Protein AF-A0A6M2D5B4-F1 (afdb_monomer_lite)

Radius of gyration: 14.9 Å; chains: 1; bounding box: 39×27×36 Å

InterPro domains:
  IPR055035 DNA transposase THAP9, C-terminal domain [PF22824] (3-119)

Foldseek 3Di:
DVLLQVLLVVLCVVPVDPQLNVQFFDDPVVCVVPPVCVVVVVVDDPDTTHGDPLSVQQVVQLVVLVVVLVVVDDQDPCSLVVSVVSCVPDDGRFGGDPVCRVVSSVVSSSVSSVVVSVVVD

Secondary structure (DSSP, 8-state):
-HHHHHHHHHHHHH---HHHHHHHEE-HHHHTTSGGGTTTGGG-SS-PPEEPHHHHHHHHHHHHHHHHHHHHS---TTHHHHHHHHHHTS-PPP-S-TTTHHHHHHHHHHHHHHHHHHHH-

pLDDT: mean 74.37, std 15.07, range [39.56, 91.25]

Structure (mmCIF, N/CA/C/O backbone):
data_AF-A0A6M2D5B4-F1
#
_entry.id   AF-A0A6M2D5B4-F1
#
loop_
_atom_site.group_PDB
_atom_site.id
_atom_site.type_symbol
_atom_site.label_atom_id
_atom_site.label_alt_id
_atom_site.label_comp_id
_atom_site.label_asym_id
_atom_site.label_entity_id
_atom_site.label_seq_id
_atom_site.pdbx_PDB_ins_code
_atom_site.Cartn_x
_atom_site.Cartn_y
_atom_site.Cartn_z
_atom_site.occupancy
_atom_site.B_iso_or_equiv
_atom_site.auth_seq_id
_atom_site.auth_comp_id
_atom_site.auth_asym_id
_atom_site.auth_atom_id
_atom_site.pdbx_PDB_model_num
ATOM 1 N N . GLN A 1 1 ? 10.918 5.595 8.234 1.00 49.88 1 GLN A N 1
ATOM 2 C CA . GLN A 1 1 ? 11.472 4.920 7.037 1.00 49.88 1 GLN A CA 1
ATOM 3 C C . GLN A 1 1 ? 11.594 3.369 7.069 1.00 49.88 1 GLN A C 1
ATOM 5 O O . GLN A 1 1 ? 11.878 2.836 6.002 1.00 49.88 1 GLN A O 1
ATOM 10 N N . PRO A 1 2 ? 11.318 2.577 8.140 1.00 63.31 2 PRO A N 1
ATOM 11 C CA . PRO A 1 2 ? 11.537 1.114 8.074 1.00 63.31 2 PRO A CA 1
ATOM 12 C C . PRO A 1 2 ? 10.491 0.325 7.252 1.00 63.31 2 PRO A C 1
ATOM 14 O O . PRO A 1 2 ? 10.821 -0.710 6.671 1.00 63.31 2 PRO A O 1
ATOM 17 N N . ILE A 1 3 ? 9.240 0.799 7.147 1.00 67.44 3 ILE A N 1
ATOM 18 C CA . ILE A 1 3 ? 8.160 0.021 6.511 1.00 67.44 3 ILE A CA 1
ATOM 19 C C . ILE A 1 3 ? 8.256 -0.031 4.981 1.00 67.44 3 ILE A C 1
ATOM 21 O O . ILE A 1 3 ? 7.994 -1.079 4.399 1.00 67.44 3 ILE A O 1
ATOM 25 N N . ALA A 1 4 ? 8.696 1.049 4.325 1.00 63.44 4 ALA A N 1
ATOM 26 C CA . ALA A 1 4 ? 8.813 1.102 2.866 1.00 63.44 4 ALA A CA 1
ATOM 27 C C . ALA A 1 4 ? 9.840 0.080 2.345 1.00 63.44 4 ALA A C 1
ATOM 29 O O . ALA A 1 4 ? 9.526 -0.720 1.466 1.00 63.44 4 ALA A O 1
ATOM 30 N N . GLY A 1 5 ? 11.024 0.009 2.963 1.00 66.00 5 GLY A N 1
ATOM 31 C CA . GLY A 1 5 ? 12.026 -1.008 2.626 1.00 66.00 5 GLY A CA 1
ATOM 32 C C . GLY A 1 5 ? 11.539 -2.442 2.881 1.00 66.00 5 GLY A C 1
ATOM 33 O O . GLY A 1 5 ? 11.849 -3.355 2.114 1.00 66.00 5 GLY A O 1
ATOM 34 N N . TYR A 1 6 ? 10.726 -2.660 3.920 1.00 68.88 6 TYR A N 1
ATOM 35 C CA . TYR A 1 6 ? 10.139 -3.974 4.209 1.00 68.88 6 TYR A CA 1
ATOM 36 C C . TYR A 1 6 ? 9.055 -4.369 3.190 1.00 68.88 6 TYR A C 1
ATOM 38 O O . TYR A 1 6 ? 9.036 -5.506 2.708 1.00 68.88 6 TYR A O 1
ATOM 46 N N . VAL A 1 7 ? 8.206 -3.412 2.797 1.00 69.50 7 VAL A N 1
ATOM 47 C CA . VAL A 1 7 ? 7.201 -3.545 1.729 1.00 69.50 7 VAL A CA 1
ATOM 48 C C . VAL A 1 7 ? 7.867 -3.934 0.416 1.00 69.50 7 VAL A C 1
ATOM 50 O O . VAL A 1 7 ? 7.427 -4.888 -0.226 1.00 69.50 7 VAL A O 1
ATOM 53 N N . VAL A 1 8 ? 8.954 -3.255 0.047 1.00 70.50 8 VAL A N 1
ATOM 54 C CA . VAL A 1 8 ? 9.736 -3.572 -1.148 1.00 70.50 8 VAL A CA 1
ATOM 55 C C . VAL A 1 8 ? 10.220 -5.022 -1.118 1.00 70.50 8 VAL A C 1
ATOM 57 O O . VAL A 1 8 ? 9.890 -5.801 -2.014 1.00 70.50 8 VAL A O 1
ATOM 60 N N . ARG A 1 9 ? 10.979 -5.418 -0.082 1.00 69.81 9 ARG A N 1
ATOM 61 C CA . ARG A 1 9 ? 11.591 -6.759 -0.016 1.00 69.81 9 ARG A CA 1
ATOM 62 C C . ARG A 1 9 ? 10.540 -7.861 -0.109 1.00 69.81 9 ARG A C 1
ATOM 64 O O . ARG A 1 9 ? 10.768 -8.885 -0.752 1.00 69.81 9 ARG A O 1
ATOM 71 N N . LYS A 1 10 ? 9.387 -7.662 0.535 1.00 70.69 10 LYS A N 1
ATOM 72 C CA . LYS A 1 10 ? 8.294 -8.637 0.519 1.00 70.69 10 LYS A CA 1
ATOM 73 C C . LYS A 1 10 ? 7.557 -8.657 -0.819 1.00 70.69 10 LYS A C 1
ATOM 75 O O . LYS A 1 10 ? 7.168 -9.733 -1.267 1.00 70.69 10 LYS A O 1
ATOM 80 N N . SER A 1 11 ? 7.408 -7.504 -1.467 1.00 68.88 11 SER A N 1
ATOM 81 C CA . SER A 1 11 ? 6.779 -7.393 -2.785 1.00 68.88 11 SER A CA 1
ATOM 82 C C . SER A 1 11 ? 7.626 -8.063 -3.863 1.00 68.88 11 SER A C 1
ATOM 84 O O . SER A 1 11 ? 7.089 -8.883 -4.596 1.00 68.88 11 SER A O 1
ATOM 86 N N . LEU A 1 12 ? 8.944 -7.836 -3.887 1.00 70.12 12 LEU A N 1
ATOM 87 C CA . LEU A 1 12 ? 9.857 -8.473 -4.849 1.00 70.12 12 LEU A CA 1
ATOM 88 C C . LEU A 1 12 ? 9.888 -10.001 -4.721 1.00 70.12 12 LEU A C 1
ATOM 90 O O . LEU A 1 12 ? 9.896 -10.706 -5.724 1.00 70.12 12 LEU A O 1
ATOM 94 N N . LYS A 1 13 ? 9.838 -10.534 -3.492 1.00 72.31 13 LYS A N 1
ATOM 95 C CA . LYS A 1 13 ? 9.747 -11.989 -3.271 1.00 72.31 13 LYS A CA 1
ATOM 96 C C . LYS A 1 13 ? 8.434 -12.594 -3.774 1.00 72.31 13 LYS A C 1
ATOM 98 O O . LYS A 1 13 ? 8.402 -13.767 -4.125 1.00 72.31 13 LYS A O 1
ATOM 103 N N . LYS A 1 14 ? 7.341 -11.827 -3.746 1.00 70.44 14 LYS A N 1
ATOM 104 C CA . LYS A 1 14 ? 5.984 -12.311 -4.051 1.00 70.44 14 LYS A CA 1
ATOM 105 C C . LYS A 1 14 ? 5.544 -12.006 -5.488 1.00 70.44 14 LYS A C 1
ATOM 107 O O . LYS A 1 14 ? 4.624 -12.647 -5.986 1.00 70.44 14 LYS A O 1
ATOM 112 N N . PHE A 1 15 ? 6.188 -11.035 -6.133 1.00 71.12 15 PHE A N 1
ATOM 113 C CA . PHE A 1 15 ? 5.910 -10.570 -7.487 1.00 71.12 15 PHE A CA 1
ATOM 114 C C . PHE A 1 15 ? 7.224 -10.486 -8.278 1.00 71.12 15 PHE A C 1
ATOM 116 O O . PHE A 1 15 ? 7.862 -9.435 -8.275 1.00 71.12 15 PHE A O 1
ATOM 123 N N . PRO A 1 16 ? 7.625 -11.557 -8.989 1.00 72.00 16 PRO A N 1
ATOM 124 C CA . PRO A 1 16 ? 8.868 -11.596 -9.764 1.00 72.00 16 PRO A CA 1
ATOM 125 C C . PRO A 1 16 ? 8.770 -10.829 -11.102 1.00 72.00 16 PRO A C 1
ATOM 127 O O . PRO A 1 16 ? 9.388 -11.205 -12.091 1.00 72.00 16 PRO A O 1
ATOM 130 N N . CYS A 1 17 ? 7.968 -9.763 -11.162 1.00 80.44 17 CYS A N 1
ATOM 131 C CA . CYS A 1 17 ? 7.833 -8.926 -12.350 1.00 80.44 17 CYS A CA 1
ATOM 132 C C . CYS A 1 17 ? 8.911 -7.836 -12.334 1.00 80.44 17 CYS A C 1
ATOM 134 O O . CYS A 1 17 ? 8.952 -7.016 -11.415 1.00 80.44 17 CYS A O 1
ATOM 136 N N . HIS A 1 18 ? 9.754 -7.819 -13.367 1.00 78.94 18 HIS A N 1
ATOM 137 C CA . HIS A 1 18 ? 10.855 -6.865 -13.491 1.00 78.94 18 HIS A CA 1
ATOM 138 C C . HIS A 1 18 ? 10.366 -5.407 -13.553 1.00 78.94 18 HIS A C 1
ATOM 140 O O . HIS A 1 18 ? 10.888 -4.553 -12.841 1.00 78.94 18 HIS A O 1
ATOM 146 N N . ASP A 1 19 ? 9.299 -5.134 -14.306 1.00 81.19 19 ASP A N 1
ATOM 147 C CA . ASP A 1 19 ? 8.746 -3.777 -14.431 1.00 81.19 19 ASP A CA 1
ATOM 148 C C . ASP A 1 19 ? 8.115 -3.286 -13.124 1.00 81.19 19 ASP A C 1
ATOM 150 O O . ASP A 1 19 ? 8.177 -2.112 -12.781 1.00 81.19 19 ASP A O 1
ATOM 154 N N . CYS A 1 20 ? 7.528 -4.186 -12.332 1.00 79.56 20 CYS A N 1
ATOM 155 C CA . CYS A 1 20 ? 7.093 -3.832 -10.984 1.00 79.56 20 CYS A CA 1
ATOM 156 C C . CYS A 1 20 ? 8.277 -3.527 -10.069 1.00 79.56 20 CYS A C 1
ATOM 158 O O . CYS A 1 20 ? 8.172 -2.630 -9.238 1.00 79.56 20 CYS A O 1
ATOM 160 N N . ALA A 1 21 ? 9.381 -4.266 -10.193 1.00 77.00 21 ALA A N 1
ATOM 161 C CA . ALA A 1 21 ? 10.562 -4.046 -9.372 1.00 77.00 21 ALA A CA 1
ATOM 162 C C . ALA A 1 21 ? 11.163 -2.654 -9.610 1.00 77.00 21 ALA A C 1
ATOM 164 O O . ALA A 1 21 ? 11.449 -1.951 -8.641 1.00 77.00 21 ALA A O 1
ATOM 165 N N . SER A 1 22 ? 11.263 -2.223 -10.870 1.00 76.31 22 SER A N 1
ATOM 166 C CA . SER A 1 22 ? 11.725 -0.873 -11.219 1.00 76.31 22 SER A CA 1
ATOM 167 C C . SER A 1 22 ? 10.753 0.222 -10.765 1.00 76.31 22 SER A C 1
ATOM 169 O O . SER A 1 22 ? 11.184 1.300 -10.368 1.00 76.31 22 SER A O 1
ATOM 171 N N . CYS A 1 23 ? 9.445 -0.054 -10.722 1.00 78.06 23 CYS A N 1
ATOM 172 C CA . CYS A 1 23 ? 8.473 0.873 -10.135 1.00 78.06 23 CYS A CA 1
ATOM 173 C C . CYS A 1 23 ? 8.554 0.972 -8.606 1.00 78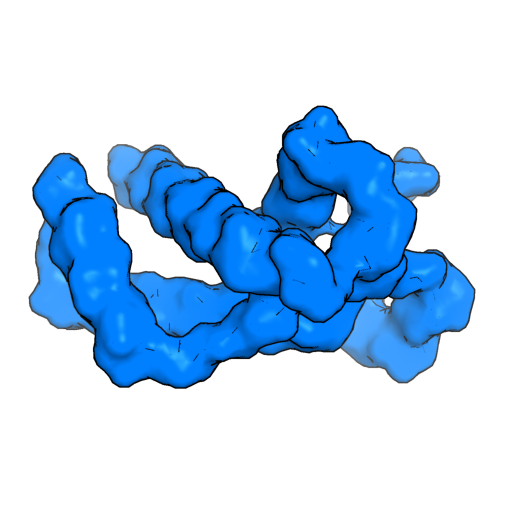.06 23 CYS A C 1
ATOM 175 O O . CYS A 1 23 ? 8.012 1.923 -8.045 1.00 78.06 23 CYS A O 1
ATOM 177 N N . LEU A 1 24 ? 9.146 -0.004 -7.912 1.00 73.19 24 LEU A N 1
ATOM 178 C CA . LEU A 1 24 ? 9.210 -0.040 -6.447 1.00 73.19 24 LEU A CA 1
ATOM 179 C C . LEU A 1 24 ? 10.541 0.458 -5.894 1.00 73.19 24 LEU A C 1
ATOM 181 O O . LEU A 1 24 ? 10.582 0.859 -4.729 1.00 73.19 24 LEU A O 1
ATOM 185 N N . CYS A 1 25 ? 11.618 0.400 -6.680 1.00 72.25 25 CYS A N 1
ATOM 186 C CA . CYS A 1 25 ? 12.959 0.733 -6.220 1.00 72.25 25 CYS A CA 1
ATOM 187 C C . CYS A 1 25 ? 13.748 1.538 -7.236 1.00 72.25 25 CYS A C 1
ATOM 189 O O . CYS A 1 25 ? 13.713 1.242 -8.426 1.00 72.25 25 CYS A O 1
ATOM 191 N N . ILE A 1 26 ? 14.547 2.471 -6.732 1.00 66.81 26 ILE A N 1
ATOM 192 C CA . ILE A 1 26 ? 15.582 3.154 -7.506 1.00 66.81 26 ILE A CA 1
ATOM 193 C C . ILE A 1 26 ? 16.964 2.584 -7.176 1.00 66.81 26 ILE A C 1
ATOM 195 O O . ILE A 1 26 ? 17.194 2.017 -6.103 1.00 66.81 26 ILE A O 1
ATOM 199 N N . MET A 1 27 ? 17.889 2.716 -8.127 1.00 60.66 27 MET A N 1
ATOM 200 C CA . MET A 1 27 ? 19.289 2.343 -7.925 1.00 60.66 27 MET A CA 1
ATOM 201 C C . MET A 1 27 ? 19.968 3.305 -6.932 1.00 60.66 27 MET A C 1
ATOM 203 O O . MET A 1 27 ? 19.632 4.491 -6.926 1.00 60.66 27 MET A O 1
ATOM 207 N N . PRO A 1 28 ? 20.966 2.847 -6.150 1.00 54.75 28 PRO A N 1
ATOM 208 C CA . PRO A 1 28 ? 21.682 3.687 -5.181 1.00 54.75 28 PRO A CA 1
ATOM 209 C C . PRO A 1 28 ? 22.238 4.994 -5.770 1.00 54.75 28 PRO A C 1
ATOM 211 O O . PRO A 1 28 ? 22.077 6.050 -5.170 1.00 54.75 28 PRO A O 1
ATOM 214 N N . LEU A 1 29 ? 22.773 4.947 -6.997 1.00 53.19 29 LEU A N 1
ATOM 215 C CA . LEU A 1 29 ? 23.305 6.116 -7.716 1.00 53.19 29 LEU A CA 1
ATOM 216 C C . LEU A 1 29 ? 22.253 7.203 -8.008 1.00 53.19 29 LEU A C 1
ATOM 218 O O . LEU A 1 29 ? 22.603 8.364 -8.175 1.00 53.19 29 LEU A O 1
ATOM 222 N N . GLN A 1 30 ? 20.965 6.849 -8.075 1.00 52.25 30 GLN A N 1
ATOM 223 C CA . GLN A 1 30 ? 19.870 7.814 -8.252 1.00 52.25 30 GLN A CA 1
ATOM 224 C C . GLN A 1 30 ? 19.363 8.367 -6.911 1.00 52.25 30 GLN A C 1
ATOM 226 O O . GLN A 1 30 ? 18.793 9.455 -6.871 1.00 52.25 30 GLN A O 1
ATOM 231 N N . ALA A 1 31 ? 19.586 7.645 -5.809 1.00 51.38 31 ALA A N 1
ATOM 232 C CA . ALA A 1 31 ? 19.168 8.055 -4.472 1.00 51.38 31 ALA A CA 1
ATOM 233 C C . ALA A 1 31 ? 20.067 9.150 -3.872 1.00 51.38 31 ALA A C 1
ATOM 235 O O . ALA A 1 31 ? 19.593 9.943 -3.064 1.00 51.38 31 ALA A O 1
ATOM 236 N N . GLU A 1 32 ? 21.332 9.247 -4.295 1.00 49.38 32 GLU A N 1
ATOM 237 C CA . GLU A 1 32 ? 22.271 10.294 -3.851 1.00 49.38 32 GLU A CA 1
ATOM 238 C C . GLU A 1 32 ? 21.834 11.717 -4.252 1.00 49.38 32 GLU A C 1
ATOM 240 O O . GLU A 1 32 ? 22.241 12.690 -3.621 1.00 49.38 32 GLU A O 1
ATOM 245 N N . SER A 1 33 ? 20.943 11.849 -5.243 1.00 51.72 33 SER A N 1
ATOM 246 C CA . SER A 1 33 ? 20.336 13.125 -5.647 1.00 51.72 33 SER A CA 1
ATOM 247 C C . SER A 1 33 ? 19.109 13.522 -4.809 1.00 51.72 33 SER A C 1
ATOM 249 O O . SER A 1 33 ? 18.589 14.624 -4.993 1.00 51.72 33 SER A O 1
ATOM 251 N N . ASN A 1 34 ? 18.617 12.649 -3.921 1.00 49.19 34 ASN A N 1
ATOM 252 C CA . ASN A 1 34 ? 17.385 12.853 -3.157 1.00 49.19 34 ASN A CA 1
ATOM 253 C C . ASN A 1 34 ? 17.712 12.984 -1.657 1.00 49.19 34 ASN A C 1
ATOM 255 O O . ASN A 1 34 ? 18.154 12.042 -1.000 1.00 49.19 34 ASN A O 1
ATOM 259 N N . CYS A 1 35 ? 17.480 14.166 -1.087 1.00 47.97 35 CYS A N 1
ATOM 260 C CA . CYS A 1 35 ? 17.858 14.547 0.283 1.00 47.97 35 CYS A CA 1
ATOM 261 C C . CYS A 1 35 ? 17.285 13.640 1.402 1.00 47.97 35 CYS A C 1
ATOM 263 O O . CYS A 1 35 ? 17.866 13.563 2.491 1.00 47.97 35 CYS A O 1
ATOM 265 N N . ASN A 1 36 ? 16.223 12.872 1.126 1.00 47.78 36 ASN A N 1
ATOM 266 C CA . ASN A 1 36 ? 15.633 11.884 2.045 1.00 47.78 36 ASN A CA 1
ATOM 267 C C . ASN A 1 36 ? 16.449 10.578 2.201 1.00 47.78 36 ASN A C 1
ATOM 269 O O . ASN A 1 36 ? 16.144 9.765 3.081 1.00 47.78 36 ASN A O 1
ATOM 273 N N . ALA A 1 37 ? 17.497 10.360 1.395 1.00 48.31 37 ALA A N 1
ATOM 274 C CA . ALA A 1 37 ? 18.341 9.159 1.441 1.00 48.31 37 ALA A CA 1
ATOM 275 C C . ALA A 1 37 ? 19.332 9.132 2.625 1.00 48.31 37 ALA A C 1
ATOM 277 O O . ALA A 1 37 ? 19.839 8.068 2.993 1.00 48.31 37 ALA A O 1
ATOM 278 N N . THR A 1 38 ? 19.575 10.280 3.264 1.00 45.91 38 THR A N 1
ATOM 279 C CA . THR A 1 38 ? 20.666 10.481 4.234 1.00 45.91 38 THR A CA 1
ATOM 280 C C . THR A 1 38 ? 20.521 9.649 5.516 1.00 45.91 38 THR A C 1
ATOM 282 O O . THR A 1 38 ? 21.512 9.135 6.030 1.00 45.91 38 THR A O 1
ATOM 285 N N . LEU A 1 39 ? 19.293 9.419 6.000 1.00 44.28 39 LEU A N 1
ATOM 286 C CA . LEU A 1 39 ? 19.038 8.599 7.201 1.00 44.28 39 LEU A CA 1
ATOM 287 C C . LEU A 1 39 ? 19.256 7.097 6.970 1.00 44.28 39 LEU A C 1
ATOM 289 O O . LEU A 1 39 ? 19.509 6.346 7.910 1.00 44.28 39 LEU A O 1
ATOM 293 N N . THR A 1 40 ? 19.195 6.659 5.714 1.00 46.34 40 THR A N 1
ATOM 294 C CA . THR A 1 40 ? 19.416 5.259 5.335 1.00 46.34 40 THR A CA 1
ATOM 295 C C . THR A 1 40 ? 20.908 4.920 5.328 1.00 46.34 40 THR A C 1
ATOM 297 O O . THR A 1 40 ? 21.280 3.776 5.575 1.00 46.34 40 THR A O 1
ATOM 300 N N . ASN A 1 41 ? 21.769 5.926 5.123 1.00 46.69 41 ASN A N 1
ATOM 301 C CA . ASN A 1 41 ? 23.203 5.727 4.939 1.00 46.69 41 ASN A CA 1
ATOM 302 C C . ASN A 1 41 ? 23.952 5.308 6.219 1.00 46.69 41 ASN A C 1
ATOM 304 O O . ASN A 1 41 ? 25.000 4.670 6.140 1.00 46.69 41 ASN A O 1
ATOM 308 N N . GLN A 1 42 ? 23.417 5.637 7.400 1.00 39.56 42 GLN A N 1
ATOM 309 C CA . GLN A 1 42 ? 24.070 5.367 8.689 1.00 39.56 42 GLN A CA 1
ATOM 310 C C . GLN A 1 42 ? 23.882 3.927 9.209 1.00 39.56 42 GLN A C 1
ATOM 312 O O . GLN A 1 42 ? 24.543 3.545 10.168 1.00 39.56 42 GLN A O 1
ATOM 317 N N . PHE A 1 43 ? 23.045 3.102 8.562 1.00 43.81 43 PHE A N 1
ATOM 318 C CA . PHE A 1 43 ? 22.785 1.700 8.947 1.00 43.81 43 PHE A CA 1
ATOM 319 C C . PHE A 1 43 ? 23.205 0.692 7.855 1.00 43.81 43 PHE A C 1
ATOM 321 O O . PHE A 1 43 ? 22.625 -0.387 7.707 1.00 43.81 43 PHE A O 1
ATOM 328 N N . ASN A 1 44 ? 24.197 1.062 7.041 1.00 49.53 44 ASN A N 1
ATOM 329 C CA . ASN A 1 44 ? 24.519 0.393 5.784 1.00 49.53 44 ASN A CA 1
ATOM 330 C C . ASN A 1 44 ? 25.429 -0.842 5.916 1.00 49.53 44 ASN A C 1
ATOM 332 O O . ASN A 1 44 ? 26.625 -0.731 6.166 1.00 49.53 44 ASN A O 1
ATOM 336 N N . HIS A 1 45 ? 24.877 -2.008 5.561 1.00 43.72 45 HIS A N 1
ATOM 337 C CA . HIS A 1 45 ? 25.617 -3.219 5.170 1.00 43.72 45 HIS A CA 1
ATOM 338 C C . HIS A 1 45 ? 25.188 -3.703 3.764 1.00 43.72 45 HIS A C 1
ATOM 340 O O . HIS A 1 45 ? 24.748 -4.835 3.587 1.00 43.72 45 HIS A O 1
ATOM 346 N N . GLY A 1 46 ? 25.243 -2.823 2.754 1.00 43.16 46 GLY A N 1
ATOM 347 C CA . GLY A 1 46 ? 25.228 -3.210 1.329 1.00 43.16 46 GLY A CA 1
ATOM 348 C C . GLY A 1 46 ? 23.930 -3.783 0.732 1.00 43.16 46 GLY A C 1
ATOM 349 O O . GLY A 1 46 ? 23.968 -4.307 -0.376 1.00 43.16 46 GLY A O 1
ATOM 350 N N . GLY A 1 47 ? 22.782 -3.706 1.419 1.00 50.75 47 GLY A N 1
ATOM 351 C CA . GLY A 1 47 ? 21.559 -4.409 0.995 1.00 50.75 47 GLY A CA 1
ATOM 352 C C . GLY A 1 47 ? 20.255 -3.609 1.019 1.00 50.75 47 GLY A C 1
ATOM 353 O O . GLY A 1 47 ? 19.190 -4.231 1.014 1.00 50.75 47 GLY A O 1
ATOM 354 N N . LEU A 1 48 ? 20.273 -2.278 1.127 1.00 53.12 48 LEU A N 1
ATOM 355 C CA . LEU A 1 48 ? 19.053 -1.461 1.199 1.00 53.12 48 LEU A CA 1
ATOM 356 C C . LEU A 1 48 ? 18.544 -1.060 -0.191 1.00 53.12 48 LEU A C 1
ATOM 358 O O . LEU A 1 48 ? 19.276 -0.535 -1.020 1.00 53.12 48 LEU A O 1
ATOM 362 N N . LEU A 1 49 ? 17.264 -1.355 -0.424 1.00 59.12 49 LEU A N 1
ATOM 363 C CA . LEU A 1 49 ? 16.520 -0.953 -1.610 1.00 59.12 49 LEU A CA 1
ATOM 364 C C . LEU A 1 49 ? 15.917 0.422 -1.328 1.00 59.12 49 LEU A C 1
ATOM 366 O O . LEU A 1 49 ? 15.157 0.564 -0.366 1.00 59.12 49 LEU A O 1
ATOM 370 N N . TYR A 1 50 ? 16.265 1.414 -2.141 1.00 67.94 50 TYR A N 1
ATOM 371 C CA . TYR A 1 50 ? 15.697 2.754 -2.044 1.00 67.94 50 TYR A CA 1
ATOM 372 C C . TYR A 1 50 ? 14.302 2.731 -2.666 1.00 67.94 50 TYR A C 1
ATOM 374 O O . TYR A 1 50 ? 14.199 2.385 -3.844 1.00 67.94 50 TYR A O 1
ATOM 382 N N . PRO A 1 51 ? 13.227 3.018 -1.909 1.00 72.12 51 PRO A N 1
ATOM 383 C CA . PRO A 1 51 ? 11.886 3.044 -2.475 1.00 72.12 51 PRO A CA 1
ATOM 384 C C . PRO A 1 51 ? 11.800 4.121 -3.560 1.00 72.12 51 PRO A C 1
ATOM 386 O O . PRO A 1 51 ? 12.439 5.163 -3.459 1.00 72.12 51 PRO A O 1
ATOM 389 N N . SER A 1 52 ? 11.017 3.865 -4.604 1.00 82.31 52 SER A N 1
ATOM 390 C CA . SER A 1 52 ? 10.699 4.892 -5.597 1.00 82.31 52 SER A CA 1
ATOM 391 C C . SER A 1 52 ? 9.834 6.002 -4.994 1.00 82.31 52 SER A C 1
ATOM 393 O O . SER A 1 52 ? 9.090 5.764 -4.038 1.00 82.31 52 SER A O 1
ATOM 395 N N . ASP A 1 53 ? 9.839 7.185 -5.613 1.00 82.69 53 ASP A N 1
ATOM 396 C CA . ASP A 1 53 ? 8.992 8.312 -5.199 1.00 82.69 53 ASP A CA 1
ATOM 397 C C . ASP A 1 53 ? 7.503 7.939 -5.139 1.00 82.69 53 ASP A C 1
ATOM 399 O O . ASP A 1 53 ? 6.783 8.357 -4.234 1.00 82.69 53 ASP A O 1
ATOM 403 N N . ALA A 1 54 ? 7.021 7.131 -6.089 1.00 84.25 54 ALA A N 1
ATOM 404 C CA . ALA A 1 54 ? 5.631 6.677 -6.110 1.00 84.25 54 ALA A CA 1
ATOM 405 C C . ALA A 1 54 ? 5.309 5.791 -4.895 1.00 84.25 54 ALA A C 1
ATOM 407 O O . ALA A 1 54 ? 4.252 5.930 -4.274 1.00 84.25 54 ALA A O 1
ATOM 408 N N . LEU A 1 55 ? 6.239 4.910 -4.511 1.00 84.88 55 LEU A N 1
ATOM 409 C CA . LEU A 1 55 ? 6.086 4.089 -3.318 1.00 84.88 55 LEU A CA 1
ATOM 410 C C . LEU A 1 55 ? 6.189 4.925 -2.039 1.00 84.88 55 LEU A C 1
ATOM 412 O O . LEU A 1 55 ? 5.393 4.723 -1.125 1.00 84.88 55 LEU A O 1
ATOM 416 N N . GLU A 1 56 ? 7.118 5.877 -1.967 1.00 84.25 56 GLU A N 1
ATOM 417 C CA . GLU A 1 56 ? 7.244 6.785 -0.824 1.00 84.25 56 GLU A CA 1
AT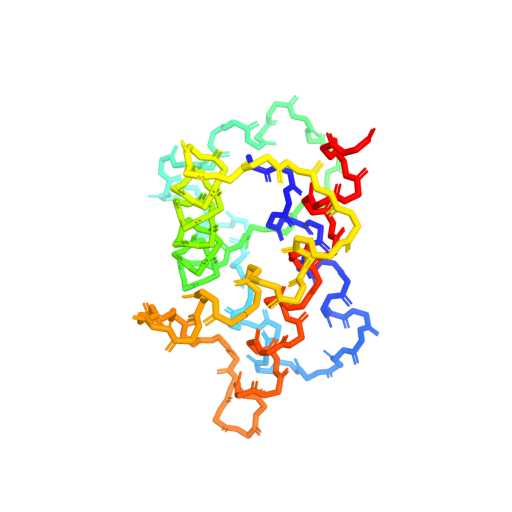OM 418 C C . GLU A 1 56 ? 5.976 7.629 -0.638 1.00 84.25 56 GLU A C 1
ATOM 420 O O . GLU A 1 56 ? 5.452 7.715 0.475 1.00 84.25 56 GLU A O 1
ATOM 425 N N . LYS A 1 57 ? 5.406 8.160 -1.726 1.00 87.75 57 LYS A N 1
ATOM 426 C CA . LYS A 1 57 ? 4.117 8.868 -1.716 1.00 87.75 57 LYS A CA 1
ATOM 427 C C . LYS A 1 57 ? 2.971 7.973 -1.253 1.00 87.75 57 LYS A C 1
ATOM 429 O O . LYS A 1 57 ? 2.187 8.399 -0.405 1.00 87.75 57 LYS A O 1
ATOM 434 N N . LEU A 1 58 ? 2.877 6.739 -1.760 1.00 90.00 58 LEU A N 1
ATOM 435 C CA . LEU A 1 58 ? 1.862 5.779 -1.313 1.00 90.00 58 LEU A CA 1
ATOM 436 C C . LEU A 1 58 ? 1.966 5.528 0.195 1.00 90.00 58 LEU A C 1
ATOM 438 O O . LEU A 1 58 ? 0.974 5.649 0.910 1.00 90.00 58 LEU A O 1
ATOM 442 N N . ILE A 1 59 ? 3.165 5.206 0.685 1.00 87.94 59 ILE A N 1
ATOM 443 C CA . ILE A 1 59 ? 3.391 4.935 2.107 1.00 87.94 59 ILE A CA 1
ATOM 444 C C . ILE A 1 59 ? 3.088 6.176 2.949 1.00 87.94 59 ILE A C 1
ATOM 446 O O . ILE A 1 59 ? 2.410 6.057 3.960 1.00 87.94 59 ILE A O 1
ATOM 450 N N . THR A 1 60 ? 3.496 7.367 2.516 1.00 88.38 60 THR A N 1
ATOM 451 C CA . THR A 1 60 ? 3.219 8.623 3.233 1.00 88.38 60 THR A CA 1
ATOM 452 C C . THR A 1 60 ? 1.718 8.895 3.345 1.00 88.38 60 THR A C 1
ATOM 454 O O . THR A 1 60 ? 1.225 9.218 4.424 1.00 88.38 60 THR A O 1
ATOM 457 N N . LYS A 1 61 ? 0.956 8.699 2.260 1.00 90.88 61 LYS A N 1
ATOM 458 C CA . LYS A 1 61 ? -0.511 8.812 2.287 1.00 90.88 61 LYS A CA 1
ATOM 459 C C . LYS A 1 61 ? -1.141 7.803 3.252 1.00 90.88 61 LYS A C 1
ATOM 461 O O . LYS A 1 61 ? -2.044 8.159 4.003 1.00 90.88 61 LYS A O 1
ATOM 466 N N . LEU A 1 62 ? -0.646 6.564 3.265 1.00 91.12 62 LEU A N 1
ATOM 467 C CA . LEU A 1 62 ? -1.110 5.523 4.184 1.00 91.12 62 LEU A CA 1
ATOM 468 C C . LEU A 1 62 ? -0.776 5.831 5.654 1.00 91.12 62 LEU A C 1
ATOM 470 O O . LEU A 1 62 ? -1.577 5.526 6.534 1.00 91.12 62 LEU A O 1
ATOM 474 N N . GLU A 1 63 ? 0.378 6.437 5.926 1.00 90.19 63 GLU A N 1
ATOM 475 C CA . GLU A 1 63 ? 0.792 6.904 7.258 1.00 90.19 63 GLU A CA 1
ATOM 476 C C . GLU A 1 63 ? -0.106 8.026 7.765 1.00 90.19 63 GLU A C 1
ATOM 478 O O . GLU A 1 63 ? -0.652 7.920 8.863 1.00 90.19 63 GLU A O 1
ATOM 483 N N . ASN A 1 64 ? -0.346 9.044 6.940 1.00 90.25 64 ASN A N 1
ATOM 484 C CA . ASN A 1 64 ? -1.232 10.149 7.293 1.00 90.25 64 ASN A CA 1
ATOM 485 C C . ASN A 1 64 ? -2.662 9.659 7.558 1.00 90.25 64 ASN A C 1
ATOM 487 O O . ASN A 1 64 ? -3.243 9.990 8.590 1.00 90.25 64 ASN A O 1
ATOM 491 N N . ALA A 1 65 ? -3.192 8.801 6.679 1.00 90.44 65 ALA A N 1
ATOM 492 C CA . ALA A 1 65 ? -4.511 8.200 6.858 1.00 90.44 65 ALA A CA 1
ATOM 493 C C . ALA A 1 65 ? -4.583 7.340 8.131 1.00 90.44 65 ALA A C 1
ATOM 495 O O . ALA A 1 65 ? -5.594 7.333 8.827 1.00 90.44 65 ALA A O 1
ATOM 496 N N . PHE A 1 66 ? -3.512 6.618 8.465 1.00 88.31 66 PHE A N 1
ATOM 497 C CA . PHE A 1 66 ? -3.457 5.820 9.687 1.00 88.31 66 PHE A CA 1
ATOM 498 C C . PHE A 1 66 ? -3.469 6.698 10.945 1.00 88.31 66 PHE A C 1
ATOM 500 O O . PHE A 1 66 ? -4.221 6.416 11.873 1.00 88.31 66 PHE A O 1
ATOM 507 N N . ILE A 1 67 ? -2.692 7.784 10.968 1.00 87.19 67 ILE A N 1
ATOM 508 C CA . ILE A 1 67 ? -2.676 8.745 12.082 1.00 87.19 67 ILE A CA 1
ATOM 509 C C . ILE A 1 67 ? -4.056 9.389 12.262 1.00 87.19 67 ILE A C 1
ATOM 511 O O . ILE A 1 67 ? -4.555 9.474 13.383 1.00 87.19 67 ILE A O 1
ATOM 515 N N . GLU A 1 68 ? -4.695 9.802 11.167 1.00 88.62 68 GLU A N 1
ATOM 516 C CA . GLU A 1 68 ? -6.048 10.360 11.205 1.00 88.62 68 GLU A CA 1
ATOM 517 C C . GLU A 1 68 ? -7.083 9.341 11.692 1.00 88.62 68 GLU A C 1
ATOM 519 O O . GLU A 1 68 ? -7.968 9.668 12.483 1.00 88.62 68 GLU A O 1
ATOM 524 N N . PHE A 1 69 ? -6.972 8.089 11.254 1.00 87.25 69 PHE A N 1
ATOM 525 C CA . PHE A 1 69 ? -7.855 7.030 11.717 1.00 87.25 69 PHE A CA 1
ATOM 526 C C . PHE A 1 69 ? -7.710 6.805 13.229 1.00 87.25 69 PHE A C 1
ATOM 528 O O . PHE A 1 69 ? -8.718 6.688 13.927 1.00 87.25 69 PHE A O 1
ATOM 535 N N . LEU A 1 70 ? -6.479 6.799 13.749 1.00 83.81 70 LEU A N 1
ATOM 536 C CA . LEU A 1 70 ? -6.199 6.619 15.176 1.00 83.81 70 LEU A CA 1
ATOM 537 C C . LEU A 1 70 ? -6.640 7.792 16.046 1.00 83.81 70 LEU A C 1
ATOM 539 O O . LEU A 1 70 ? -7.095 7.576 17.165 1.00 83.81 70 LEU A O 1
ATOM 543 N N . SER A 1 71 ? -6.536 9.029 15.559 1.00 83.19 71 SER A N 1
ATOM 544 C CA . SER A 1 71 ? 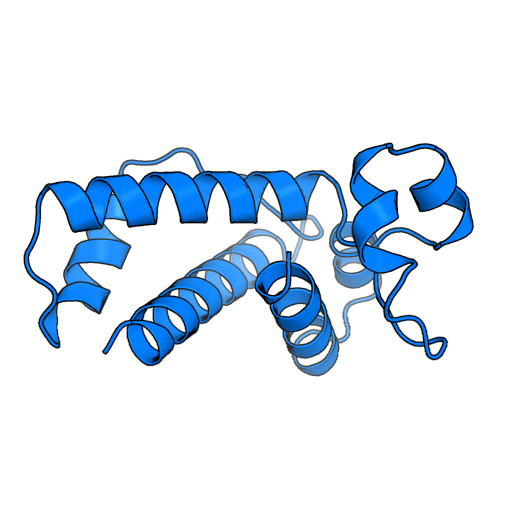-6.989 10.189 16.338 1.00 83.19 71 SER A CA 1
ATOM 545 C C . SER A 1 71 ? -8.502 10.175 16.577 1.00 83.19 71 SER A C 1
ATOM 547 O O . SER A 1 71 ? -8.983 10.781 17.533 1.00 83.19 71 SER A O 1
ATOM 549 N N . ARG A 1 72 ? -9.250 9.451 15.734 1.00 81.81 72 ARG A N 1
ATOM 550 C CA . ARG A 1 72 ? -10.714 9.357 15.774 1.00 81.81 72 ARG A CA 1
ATOM 551 C C . ARG A 1 72 ? -11.238 8.049 16.374 1.00 81.81 72 ARG A C 1
ATOM 553 O O . ARG A 1 72 ? -12.411 7.991 16.728 1.00 81.81 72 ARG A O 1
ATOM 560 N N . ASN A 1 73 ? -10.415 7.003 16.482 1.00 77.00 73 ASN A N 1
ATOM 561 C CA . ASN A 1 73 ? -10.863 5.657 16.850 1.00 77.00 73 ASN A CA 1
ATOM 562 C C . ASN A 1 73 ? -9.950 5.009 17.898 1.00 77.00 73 ASN A C 1
ATOM 564 O O . ASN A 1 73 ? -8.727 5.074 17.801 1.00 77.00 73 ASN A O 1
ATOM 568 N N . LYS A 1 74 ? -10.541 4.290 18.860 1.00 70.94 74 LYS A N 1
ATOM 569 C CA . LYS A 1 74 ? -9.782 3.383 19.734 1.00 70.94 74 LYS A CA 1
ATOM 570 C C . LYS A 1 74 ? -9.403 2.117 18.961 1.00 70.94 74 LYS A C 1
ATOM 572 O O . LYS A 1 74 ? -10.227 1.557 18.240 1.00 70.94 74 LYS A O 1
ATOM 577 N N . LEU A 1 75 ? -8.155 1.677 19.114 1.00 66.62 75 LEU A N 1
ATOM 578 C CA . LEU A 1 75 ? -7.644 0.456 18.494 1.00 66.62 75 LEU A CA 1
ATOM 579 C C . LEU A 1 75 ? -8.285 -0.787 19.116 1.00 66.62 75 LEU A C 1
ATOM 581 O O . LEU A 1 75 ? -8.110 -1.059 20.300 1.00 66.62 75 LEU A O 1
ATOM 585 N N . HIS A 1 76 ? -8.988 -1.559 18.294 1.00 67.00 76 HIS A N 1
ATOM 586 C CA . HIS A 1 76 ? -9.539 -2.873 18.617 1.00 67.00 76 HIS A CA 1
ATOM 587 C C . HIS A 1 76 ? -9.310 -3.828 17.431 1.00 67.00 76 HIS A C 1
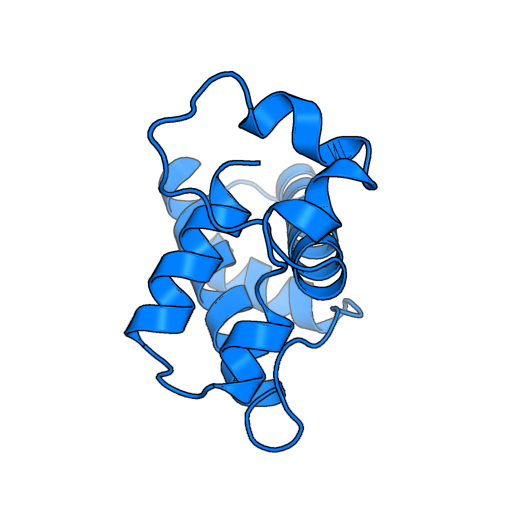ATOM 589 O O . HIS A 1 76 ? -8.948 -3.399 16.340 1.00 67.00 76 HIS A O 1
ATOM 595 N N . ALA A 1 77 ? -9.513 -5.136 17.604 1.00 59.84 77 ALA A N 1
ATOM 596 C CA . ALA A 1 77 ? -9.268 -6.119 16.536 1.00 59.84 77 ALA A CA 1
ATOM 597 C C . ALA A 1 77 ? -10.090 -5.857 15.247 1.00 59.84 77 ALA A C 1
ATOM 599 O O . ALA A 1 77 ? -9.639 -6.165 14.145 1.00 59.84 77 ALA A O 1
ATOM 600 N N . GLU A 1 78 ? -11.255 -5.211 15.363 1.00 64.81 78 GLU A N 1
ATOM 601 C CA . GLU A 1 78 ? -12.090 -4.780 14.229 1.00 64.81 78 GLU A CA 1
ATOM 602 C C . GLU A 1 78 ? -11.528 -3.553 13.478 1.00 64.81 78 GLU A C 1
ATOM 604 O O . GLU A 1 78 ? -11.955 -3.249 12.361 1.00 64.81 78 GLU A O 1
ATOM 609 N N . SER A 1 79 ? -10.512 -2.875 14.029 1.00 72.12 79 SER A N 1
ATOM 610 C CA . SER A 1 79 ? -9.911 -1.671 13.446 1.00 72.12 79 SER A CA 1
ATOM 611 C C . SER A 1 79 ? -9.273 -1.906 12.077 1.00 72.12 79 SER A C 1
ATOM 613 O O . SER A 1 79 ? -9.166 -0.953 11.315 1.00 72.12 79 SER A O 1
ATOM 615 N N . LEU A 1 80 ? -8.888 -3.140 11.714 1.00 80.19 80 LEU A N 1
ATOM 616 C CA . LEU A 1 80 ? -8.327 -3.426 10.386 1.00 80.19 80 LEU A CA 1
ATOM 617 C C . LEU A 1 80 ? -9.359 -3.265 9.271 1.00 80.19 80 LEU A C 1
ATOM 619 O O . LEU A 1 80 ? -9.067 -2.643 8.250 1.00 80.19 80 LEU A O 1
ATOM 623 N N . VAL A 1 81 ? -10.558 -3.815 9.456 1.00 83.00 81 VAL A N 1
ATOM 624 C CA . VAL A 1 81 ? -11.626 -3.714 8.453 1.00 83.00 81 VAL A CA 1
ATOM 625 C C . VAL A 1 81 ? -12.091 -2.265 8.352 1.00 83.00 81 VAL A C 1
ATOM 627 O O . VAL A 1 81 ? -12.164 -1.726 7.249 1.00 83.00 81 VAL A O 1
ATOM 630 N N . SER A 1 82 ? -12.294 -1.605 9.494 1.00 85.88 82 SER A N 1
ATOM 631 C CA . SER A 1 82 ? -12.665 -0.189 9.553 1.00 85.88 82 SER A CA 1
ATOM 632 C C . SER A 1 82 ? -11.613 0.718 8.914 1.00 85.88 82 SER A C 1
ATOM 634 O O . SER A 1 82 ? -11.964 1.631 8.170 1.00 85.88 82 SER A O 1
ATOM 636 N N . PHE A 1 83 ? -10.323 0.438 9.120 1.00 86.69 83 PHE A N 1
ATOM 637 C CA . PHE A 1 83 ? -9.243 1.185 8.480 1.00 86.69 83 PHE A CA 1
ATOM 638 C C . PHE A 1 83 ? -9.202 0.955 6.964 1.00 86.69 83 PHE A C 1
ATOM 640 O O . PHE A 1 83 ? -9.069 1.906 6.199 1.00 86.69 83 PHE A O 1
ATOM 647 N N . LEU A 1 84 ? -9.369 -0.286 6.494 1.00 87.25 84 LEU A N 1
ATOM 648 C CA . LEU A 1 84 ? -9.419 -0.571 5.056 1.00 87.25 84 LEU A CA 1
ATOM 649 C C . LEU A 1 84 ? -10.620 0.094 4.369 1.00 87.25 84 LEU A C 1
ATOM 651 O O . LEU A 1 84 ? -10.480 0.548 3.236 1.00 87.25 84 LEU A O 1
ATOM 655 N N . LEU A 1 85 ? -11.772 0.173 5.040 1.00 87.94 85 LEU A N 1
ATOM 656 C CA . LEU A 1 85 ? -12.939 0.919 4.559 1.00 87.94 85 LEU A CA 1
ATOM 657 C C . LEU A 1 85 ? -12.668 2.427 4.536 1.00 87.94 85 LEU A C 1
ATOM 659 O O . LEU A 1 85 ? -12.945 3.078 3.533 1.00 87.94 85 LEU A O 1
ATOM 663 N N . PHE A 1 86 ? -12.051 2.971 5.587 1.00 88.12 86 PHE A N 1
ATOM 664 C CA . PHE A 1 86 ? -11.637 4.375 5.650 1.00 88.12 86 PHE A CA 1
ATOM 665 C C . PHE A 1 86 ? -10.703 4.761 4.488 1.00 88.12 86 PHE A C 1
ATOM 667 O O . PHE A 1 86 ? -10.858 5.818 3.872 1.00 88.12 86 PHE A O 1
ATOM 674 N N . LEU A 1 87 ? -9.782 3.870 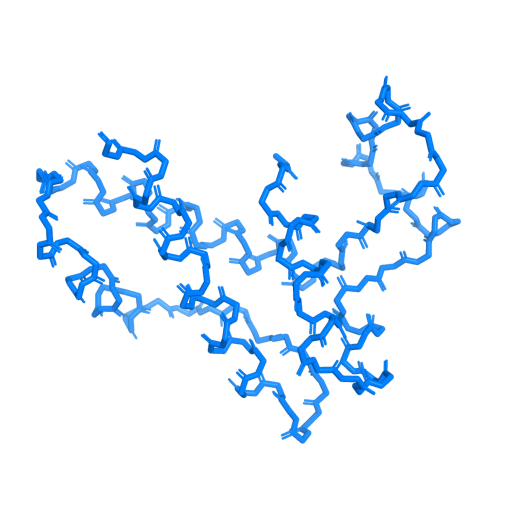4.109 1.00 89.12 87 LEU A N 1
ATOM 675 C CA . LEU A 1 87 ? -8.886 4.080 2.970 1.00 89.12 87 LEU A CA 1
ATOM 676 C C . LEU A 1 87 ? -9.599 4.131 1.611 1.00 89.12 87 LEU A C 1
ATOM 678 O O . LEU A 1 87 ? -9.051 4.723 0.686 1.00 89.12 87 LEU A O 1
ATOM 682 N N . GLN A 1 88 ? -10.801 3.561 1.456 1.00 85.56 88 GLN A N 1
ATOM 683 C CA . GLN A 1 88 ? -11.538 3.633 0.183 1.00 85.56 88 GLN A CA 1
ATOM 684 C C . GLN A 1 88 ? -11.965 5.063 -0.173 1.00 85.56 88 GLN A C 1
ATOM 686 O O . GLN A 1 88 ? -12.139 5.363 -1.350 1.00 85.56 88 GLN A O 1
ATOM 691 N N . GLY A 1 89 ? -12.096 5.945 0.822 1.00 82.12 89 GLY A N 1
ATOM 692 C CA . GLY A 1 89 ? -12.367 7.369 0.612 1.00 82.12 89 GLY A CA 1
ATOM 693 C C . GLY A 1 89 ? -11.134 8.206 0.252 1.00 82.12 89 GLY A C 1
ATOM 694 O O . GLY A 1 89 ? -11.275 9.401 0.019 1.00 82.12 89 GLY A O 1
ATOM 695 N N . HIS A 1 90 ? -9.935 7.612 0.222 1.00 85.62 90 HIS A N 1
ATOM 696 C CA . HIS A 1 90 ? -8.679 8.328 0.005 1.00 85.62 90 HIS A CA 1
ATOM 697 C C . HIS A 1 90 ? -8.112 8.079 -1.392 1.00 85.62 90 HIS A C 1
ATOM 699 O O . HIS A 1 90 ? -8.040 6.946 -1.872 1.00 85.62 90 HIS A O 1
ATOM 705 N N . GLU A 1 91 ? -7.614 9.141 -2.025 1.00 88.19 91 GLU A N 1
ATOM 706 C CA . GLU A 1 91 ? -6.883 9.025 -3.283 1.00 88.19 91 GLU A CA 1
ATOM 707 C C . GLU A 1 91 ? -5.447 8.537 -3.033 1.00 88.19 91 GLU A C 1
ATOM 709 O O . GLU A 1 91 ? -4.522 9.307 -2.745 1.00 88.19 91 GLU A O 1
ATOM 714 N N . LEU A 1 92 ? -5.254 7.223 -3.134 1.00 89.19 92 LEU A N 1
ATOM 715 C CA . LEU A 1 92 ? -3.958 6.575 -2.949 1.00 89.19 92 LEU A CA 1
ATOM 716 C C . LEU A 1 92 ? -3.154 6.510 -4.251 1.00 89.19 92 LEU A C 1
ATOM 718 O O . LEU A 1 92 ? -3.696 6.290 -5.334 1.00 89.19 92 LEU A O 1
ATOM 722 N N . GLU A 1 93 ? -1.837 6.664 -4.118 1.00 89.25 93 GLU A N 1
ATOM 723 C CA . GLU A 1 93 ? -0.903 6.552 -5.240 1.00 89.25 93 GLU A CA 1
ATOM 724 C C . GLU A 1 93 ? -0.861 5.110 -5.767 1.00 89.25 93 GLU A C 1
ATOM 726 O O . GLU A 1 93 ? -0.781 4.152 -4.992 1.00 89.25 93 GLU A O 1
ATOM 731 N N . LYS A 1 94 ? -0.912 4.934 -7.089 1.00 88.31 94 LYS A N 1
ATOM 732 C CA . LYS A 1 94 ? -0.808 3.607 -7.708 1.00 88.31 94 LYS A CA 1
ATOM 733 C C . LYS A 1 94 ? 0.655 3.292 -7.989 1.00 88.31 94 LYS A C 1
ATOM 735 O O . LYS A 1 94 ? 1.392 4.126 -8.498 1.00 88.31 94 LYS A O 1
ATOM 740 N N . VAL A 1 95 ? 1.057 2.059 -7.706 1.00 88.94 95 VAL A N 1
ATOM 741 C CA . VAL A 1 95 ? 2.419 1.570 -7.937 1.00 88.94 95 VAL A CA 1
ATOM 742 C C . VAL A 1 95 ? 2.412 0.255 -8.708 1.00 88.94 95 VAL A C 1
ATOM 744 O O . VAL A 1 95 ? 1.569 -0.615 -8.474 1.00 88.94 95 VAL A O 1
ATOM 747 N N . GLY A 1 96 ? 3.388 0.098 -9.602 1.00 86.75 96 GLY A N 1
ATOM 748 C CA . GLY A 1 96 ? 3.567 -1.072 -10.463 1.00 86.75 96 GLY A CA 1
ATOM 749 C C . GLY A 1 96 ? 3.284 -0.790 -11.936 1.00 86.75 96 GLY A C 1
ATOM 750 O O . GLY A 1 96 ? 2.748 0.257 -12.288 1.00 86.75 96 GLY A O 1
ATOM 751 N N . CYS A 1 97 ? 3.641 -1.749 -12.791 1.00 87.81 97 CYS A N 1
ATOM 752 C CA . CYS A 1 97 ? 3.418 -1.655 -14.231 1.00 87.81 97 CYS A CA 1
ATOM 753 C C . CYS A 1 97 ? 1.927 -1.730 -14.600 1.00 87.81 97 CYS A C 1
ATOM 755 O O . CYS A 1 97 ? 1.085 -2.059 -13.763 1.00 87.81 97 CYS A O 1
ATOM 757 N N . ILE A 1 98 ? 1.598 -1.464 -15.866 1.00 88.56 98 ILE A N 1
ATOM 758 C CA . ILE A 1 98 ? 0.210 -1.390 -16.351 1.00 88.56 98 ILE A CA 1
ATOM 759 C C . ILE A 1 98 ? -0.599 -2.671 -16.075 1.00 88.56 98 ILE A C 1
ATOM 761 O O . ILE A 1 98 ? -1.742 -2.594 -15.630 1.00 88.56 98 ILE A O 1
ATOM 765 N N . GLU A 1 99 ? 0.039 -3.835 -16.209 1.00 87.94 99 GLU A N 1
ATOM 766 C CA . GLU A 1 99 ? -0.578 -5.150 -16.001 1.00 87.94 99 GLU A CA 1
ATOM 767 C C . GLU A 1 99 ? -0.845 -5.458 -14.520 1.00 87.94 99 GLU A C 1
ATOM 769 O O . GLU A 1 99 ? -1.856 -6.055 -14.144 1.00 87.94 99 GLU A O 1
ATOM 774 N N . HIS A 1 100 ? 0.069 -5.049 -13.637 1.00 88.19 100 HIS A N 1
ATOM 775 C CA . HIS A 1 100 ? 0.079 -5.499 -12.243 1.00 88.19 100 HIS A CA 1
ATOM 776 C C . HIS A 1 100 ? -0.219 -4.396 -11.229 1.00 88.19 100 HIS A C 1
ATOM 778 O O . HIS A 1 100 ? -0.413 -4.705 -10.051 1.00 88.19 100 HIS A O 1
ATOM 784 N N . GLY A 1 101 ? -0.288 -3.133 -11.649 1.00 87.94 101 GLY A N 1
ATOM 785 C CA . GLY A 1 101 ? -0.311 -1.972 -10.763 1.00 87.94 101 GLY A CA 1
ATOM 786 C C . GLY A 1 101 ? -1.435 -2.034 -9.735 1.00 87.94 101 GLY A C 1
ATOM 787 O O . GLY A 1 101 ? -1.208 -1.872 -8.536 1.00 87.94 101 GLY A O 1
ATOM 788 N N . ARG A 1 102 ? -2.648 -2.408 -10.161 1.00 89.38 102 ARG A N 1
ATOM 789 C CA . ARG A 1 102 ? -3.790 -2.581 -9.247 1.00 89.38 102 ARG A CA 1
ATOM 790 C C . ARG A 1 102 ? -3.538 -3.674 -8.204 1.00 89.38 102 ARG A C 1
ATOM 792 O O . ARG A 1 102 ? -3.784 -3.464 -7.013 1.00 89.38 102 ARG A O 1
ATOM 799 N N . LYS A 1 103 ? -3.061 -4.844 -8.640 1.00 88.00 103 LYS A N 1
ATOM 800 C CA . LYS A 1 103 ? -2.820 -6.011 -7.776 1.00 88.00 103 LYS A CA 1
ATOM 801 C C . LYS A 1 103 ? -1.687 -5.737 -6.787 1.00 88.00 103 LYS A C 1
ATOM 803 O O . LYS A 1 103 ? -1.831 -6.047 -5.605 1.00 88.00 103 LYS A O 1
ATOM 808 N N . LEU A 1 104 ? -0.602 -5.125 -7.258 1.00 87.25 104 LEU A N 1
ATOM 809 C CA . LEU A 1 104 ? 0.556 -4.761 -6.452 1.00 87.25 104 LEU A CA 1
ATOM 810 C C . LEU A 1 104 ? 0.205 -3.689 -5.419 1.00 87.25 104 LEU A C 1
ATOM 812 O O . LEU A 1 104 ? 0.428 -3.903 -4.231 1.00 87.25 104 LEU A O 1
ATOM 816 N N . THR A 1 105 ? -0.427 -2.593 -5.846 1.00 90.81 105 THR A N 1
ATOM 817 C CA . THR A 1 105 ? -0.882 -1.520 -4.946 1.00 90.81 105 THR A CA 1
ATOM 818 C C . THR A 1 105 ? -1.783 -2.081 -3.844 1.00 90.81 105 THR A C 1
ATOM 820 O O . THR A 1 105 ? -1.558 -1.836 -2.662 1.00 90.81 105 THR A O 1
ATOM 823 N N . THR A 1 106 ? -2.750 -2.932 -4.204 1.00 90.25 106 THR A N 1
ATOM 824 C CA . THR A 1 106 ? -3.641 -3.586 -3.230 1.00 90.25 106 THR A CA 1
ATOM 825 C C . THR A 1 106 ? -2.868 -4.467 -2.246 1.00 90.25 106 THR A C 1
ATOM 827 O O . THR A 1 106 ? -3.165 -4.476 -1.051 1.00 90.25 106 THR A O 1
ATOM 830 N N . ALA A 1 107 ? -1.879 -5.227 -2.726 1.00 88.19 107 ALA A N 1
ATOM 831 C CA . ALA A 1 107 ? -1.049 -6.068 -1.869 1.00 88.19 107 ALA A CA 1
ATOM 832 C C . ALA A 1 107 ? -0.224 -5.232 -0.879 1.00 88.19 107 ALA A C 1
ATOM 834 O O . ALA A 1 107 ? -0.125 -5.609 0.289 1.00 88.19 107 ALA A O 1
ATOM 835 N N . ILE A 1 108 ? 0.307 -4.092 -1.326 1.00 89.31 108 ILE A N 1
ATOM 836 C CA . ILE A 1 108 ? 1.066 -3.150 -0.498 1.00 89.31 108 ILE A CA 1
ATOM 837 C C . ILE A 1 108 ? 0.175 -2.532 0.578 1.00 89.31 108 ILE A C 1
ATOM 839 O O . ILE A 1 108 ? 0.544 -2.580 1.748 1.00 89.31 108 ILE A O 1
ATOM 843 N N . ILE A 1 109 ? -1.017 -2.044 0.221 1.00 91.25 109 ILE A N 1
ATOM 844 C CA . ILE A 1 109 ? -1.977 -1.468 1.177 1.00 91.25 109 ILE A CA 1
ATOM 845 C C . ILE A 1 109 ? -2.347 -2.489 2.258 1.00 91.25 109 ILE A C 1
ATOM 847 O O . ILE A 1 109 ? -2.254 -2.199 3.450 1.00 91.25 109 ILE A O 1
ATOM 851 N N . LYS A 1 110 ? -2.721 -3.712 1.854 1.00 88.06 110 LYS A N 1
ATOM 852 C CA . LYS A 1 110 ? -3.067 -4.789 2.796 1.00 88.06 110 LYS A CA 1
ATOM 853 C C . LYS A 1 110 ? -1.911 -5.102 3.735 1.00 88.06 110 LYS A C 1
ATOM 855 O O . LYS A 1 110 ? -2.104 -5.258 4.936 1.00 88.06 110 LYS A O 1
ATOM 860 N N . PHE A 1 111 ? -0.710 -5.211 3.179 1.00 86.75 111 PHE A N 1
ATOM 861 C CA . PHE A 1 111 ? 0.472 -5.530 3.954 1.00 86.75 111 PHE A CA 1
ATOM 862 C C . PHE A 1 111 ? 0.844 -4.416 4.936 1.00 86.75 111 PHE A C 1
ATOM 864 O O . PHE A 1 111 ? 1.157 -4.711 6.088 1.00 86.75 111 PHE A O 1
ATOM 871 N N . TYR A 1 112 ? 0.761 -3.159 4.506 1.00 89.50 112 TYR A N 1
ATOM 872 C CA . TYR A 1 112 ? 0.945 -1.992 5.357 1.00 89.50 112 TYR A CA 1
ATOM 873 C C . TYR A 1 112 ? -0.048 -1.999 6.524 1.00 89.50 112 TYR A C 1
ATOM 875 O O . TYR A 1 112 ? 0.379 -1.954 7.674 1.00 89.50 112 TYR A O 1
ATOM 883 N N . ALA A 1 113 ? -1.349 -2.137 6.242 1.00 87.12 113 ALA A N 1
ATOM 884 C CA . ALA A 1 113 ? -2.399 -2.131 7.260 1.00 87.12 113 ALA A CA 1
ATOM 885 C C . ALA A 1 113 ? -2.187 -3.236 8.307 1.00 87.12 113 ALA A C 1
ATOM 887 O O . ALA A 1 113 ? -2.208 -2.962 9.504 1.00 87.12 113 ALA A O 1
ATOM 888 N N . LEU A 1 114 ? -1.906 -4.466 7.855 1.00 85.50 114 LEU A N 1
ATOM 889 C CA . LEU A 1 114 ? -1.600 -5.598 8.736 1.00 85.50 114 LEU A CA 1
ATOM 890 C C . LEU A 1 114 ? -0.379 -5.324 9.614 1.00 85.50 114 LEU A C 1
ATOM 892 O O . LEU A 1 114 ? -0.399 -5.587 10.811 1.00 85.50 114 LEU A O 1
ATOM 896 N N . THR A 1 115 ? 0.685 -4.797 9.012 1.00 83.44 115 THR A N 1
ATOM 897 C CA . THR A 1 115 ? 1.960 -4.568 9.695 1.00 83.44 115 THR A CA 1
ATOM 898 C C . THR A 1 115 ? 1.833 -3.456 10.732 1.00 83.44 115 THR A C 1
ATOM 900 O O . THR A 1 115 ? 2.275 -3.622 11.862 1.00 83.44 115 THR A O 1
ATOM 903 N N . ARG A 1 116 ? 1.204 -2.332 10.373 1.00 83.50 116 ARG A N 1
ATOM 904 C CA . ARG A 1 116 ? 1.024 -1.196 11.282 1.00 83.50 116 ARG A CA 1
ATOM 905 C C . ARG A 1 116 ? 0.124 -1.537 12.449 1.00 83.50 116 ARG A C 1
ATOM 907 O O . ARG A 1 116 ? 0.483 -1.192 13.561 1.00 83.50 116 ARG A O 1
ATOM 914 N N . LEU A 1 117 ? -0.989 -2.229 12.212 1.00 77.12 117 LEU A N 1
ATOM 915 C CA . LEU A 1 117 ? -1.875 -2.639 13.298 1.00 77.12 117 LEU A CA 1
ATOM 916 C C . LEU A 1 117 ? -1.196 -3.645 14.226 1.00 77.12 117 LEU A C 1
ATOM 918 O O . LEU A 1 117 ? -1.275 -3.465 15.431 1.00 77.12 117 LEU A O 1
ATOM 922 N N . HIS A 1 118 ? -0.460 -4.621 13.682 1.00 77.12 118 HIS A N 1
ATOM 923 C CA . HIS A 1 118 ? 0.278 -5.591 14.493 1.0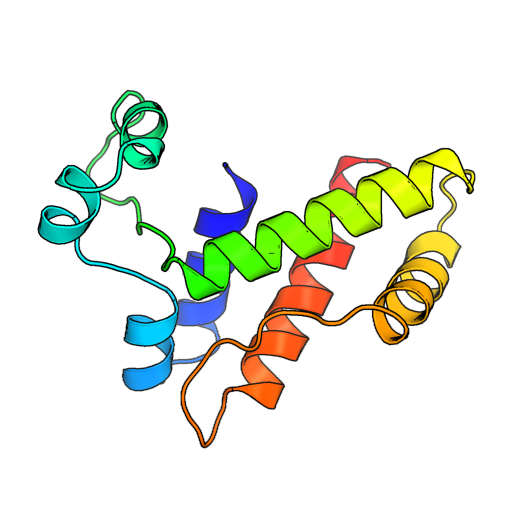0 77.12 118 HIS A CA 1
ATOM 924 C C . HIS A 1 118 ? 1.347 -4.953 15.389 1.00 77.12 118 HIS A C 1
ATOM 926 O O . HIS A 1 118 ? 1.527 -5.398 16.511 1.00 77.12 118 HIS A O 1
ATOM 932 N N . PHE A 1 119 ? 2.055 -3.925 14.909 1.00 71.12 119 PHE A N 1
ATOM 933 C CA . PHE A 1 119 ? 3.057 -3.219 15.717 1.00 71.12 119 PHE A CA 1
ATOM 934 C C . PHE A 1 119 ? 2.465 -2.177 16.681 1.00 71.12 119 PHE A C 1
ATOM 936 O O . PHE A 1 119 ? 3.209 -1.643 17.499 1.00 71.12 119 PHE A O 1
ATOM 943 N N . PHE A 1 120 ? 1.173 -1.848 16.570 1.00 66.19 120 PHE A N 1
ATOM 944 C CA . PHE A 1 120 ? 0.500 -0.880 17.448 1.00 66.19 120 PHE A CA 1
ATOM 945 C C . PHE A 1 120 ? -0.321 -1.538 18.570 1.00 66.19 120 PHE A C 1
ATOM 947 O O . PHE A 1 120 ? -0.631 -0.864 19.550 1.00 66.19 120 PHE A O 1
ATOM 954 N N . THR A 1 121 ? -0.703 -2.811 18.408 1.00 51.41 121 THR A N 1
ATOM 955 C CA . THR A 1 121 ? -1.297 -3.677 19.446 1.00 51.41 121 THR A CA 1
ATOM 956 C C . THR A 1 121 ? -0.230 -4.356 20.282 1.00 51.41 121 THR A C 1
ATOM 958 O O . THR A 1 121 ? -0.411 -4.413 21.515 1.00 51.41 121 THR A O 1
#

Sequence (121 aa):
QPIAGYVVRKSLKKFPCHDCASCLCIMPLQAESNCNATLTNQFNHGGLLYPSDALEKLITKLENAFIEFLSRNKLHAESLVSFLLFLQGHELEKVGCIEHGRKLTTAIIKFYALTRLHFFT

Organism: Rhipicephalus microplus (NCBI:txid6941)